Protein AF-A0A7S3I0R3-F1 (afdb_monomer)

Radius of gyration: 15.28 Å; Cα contacts (8 Å, |Δi|>4): 134; chains: 1; bounding box: 31×35×38 Å

InterPro domains:
  IPR006802 Radial spokehead-like protein [PF04712] (1-60)
  IPR006802 Radial spokehead-like protein [PTHR13159] (1-60)

Sequence (103 aa):
MLEWAGVSFGEETVLRLQKSIKRLAIMSGAESLRFGGKIFGTESDYWIAIGRLPQAEEDSRDPEAEIRGKGVNESVFWVTPNLLDDWVQLPDCSPLHVKQARQ

Organism: NCBI:txid182087

Mean predicted aligned error: 5.63 Å

Nearest PDB structures (foldseek):
  7dmp-assembly1_b  TM=8.310E-01  e=2.430E-05  Mus musculus
  8j07-assembly1_p  TM=8.117E-01  e=4.744E-04  Homo sapiens
  8j07-assembly1_N  TM=8.107E-01  e=6.553E-04  Homo sapiens
  8j07-assembly1_o  TM=8.130E-01  e=1.842E-03  Homo sapiens
  8x2u-assembly1_P  TM=8.252E-01  e=3.294E-03  Mus musculus

Solvent-accessible surface area (backbone atoms only — not comparable to full-atom values): 6266 Å² total; per-residue (Å²): 116,53,56,80,76,73,49,71,84,48,71,68,52,50,51,46,45,54,53,35,52,54,52,47,48,70,73,67,68,41,83,43,78,42,84,65,51,71,49,86,50,97,90,56,41,36,39,34,36,35,27,35,55,74,73,74,94,66,82,78,89,49,90,80,36,59,56,65,54,35,82,86,26,34,56,46,44,32,37,28,74,43,68,88,56,79,70,44,74,60,80,81,67,40,66,64,59,60,58,60,77,72,111

Foldseek 3Di:
DVVVVVDDPDPVVVVLLVVLQVVCCVVVVFPDKDFPAKADDPVFIKTKMKTADQDDPDDDPDPQFDDQCDDQNVIWMWIDRDSVDHTDTDDGDGPVNVVVVVD

Secondary structure (DSSP, 8-state):
-GGGGT--S-HHHHHHHHHHHHHHHHHH--SEEEEEEEE--SS--EEEEEEE--S-SS--S-TTSPPTTSGGGGSEEEEESSTTSPPEEPPPPPHHHHHHTT-

Structure (mmCIF, N/CA/C/O backbone):
data_AF-A0A7S3I0R3-F1
#
_entry.id   AF-A0A7S3I0R3-F1
#
loop_
_atom_site.group_PDB
_atom_site.id
_atom_site.type_symbol
_atom_site.label_atom_id
_atom_site.label_alt_id
_atom_site.label_comp_id
_atom_site.label_asym_id
_atom_site.label_entity_id
_atom_site.label_seq_id
_atom_site.pdbx_PDB_ins_code
_atom_site.Cartn_x
_atom_site.Cartn_y
_atom_site.Cartn_z
_atom_site.occupancy
_atom_site.B_iso_or_equiv
_atom_site.auth_s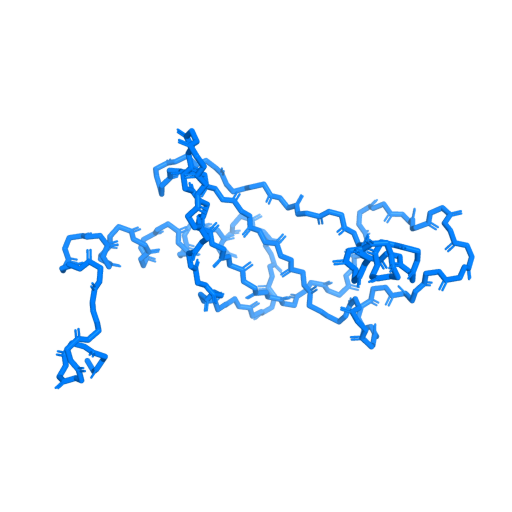eq_id
_atom_site.auth_comp_id
_atom_site.auth_asym_id
_atom_site.auth_atom_id
_atom_site.pdbx_PDB_model_num
ATOM 1 N N . MET A 1 1 ? -5.522 19.217 8.873 1.00 60.06 1 MET A N 1
ATOM 2 C CA . MET A 1 1 ? -5.957 19.652 7.520 1.00 60.06 1 MET A CA 1
ATOM 3 C C . MET A 1 1 ? -7.186 18.871 7.052 1.00 60.06 1 MET A C 1
ATOM 5 O O . MET A 1 1 ? -8.192 19.514 6.811 1.00 60.06 1 MET A O 1
ATOM 9 N N . LEU A 1 2 ? -7.168 17.529 6.990 1.00 75.38 2 LEU A N 1
ATOM 10 C CA . LEU A 1 2 ? -8.374 16.734 6.656 1.00 75.38 2 LEU A CA 1
ATOM 11 C C . LEU A 1 2 ? -9.462 16.775 7.744 1.00 75.38 2 LEU A C 1
ATOM 13 O O . LEU A 1 2 ? -10.648 16.788 7.431 1.00 75.38 2 LEU A O 1
ATOM 17 N N . GLU A 1 3 ? -9.059 16.920 9.008 1.00 76.38 3 GLU A N 1
ATOM 18 C CA . GLU A 1 3 ? -9.977 17.108 10.142 1.00 76.38 3 GLU A CA 1
ATOM 19 C C . GLU A 1 3 ? -10.928 18.290 9.972 1.00 76.38 3 GLU A C 1
ATOM 21 O O . GLU A 1 3 ? -12.084 18.214 10.371 1.00 76.38 3 GLU A O 1
ATOM 26 N N . TRP A 1 4 ? -10.476 19.366 9.325 1.00 78.94 4 TRP A N 1
ATOM 27 C CA . TRP A 1 4 ? -11.314 20.540 9.081 1.00 78.94 4 TRP A CA 1
ATOM 28 C C . TRP A 1 4 ? -12.423 20.262 8.062 1.00 78.94 4 TRP A C 1
ATOM 30 O O . TRP A 1 4 ? -13.451 20.928 8.083 1.00 78.94 4 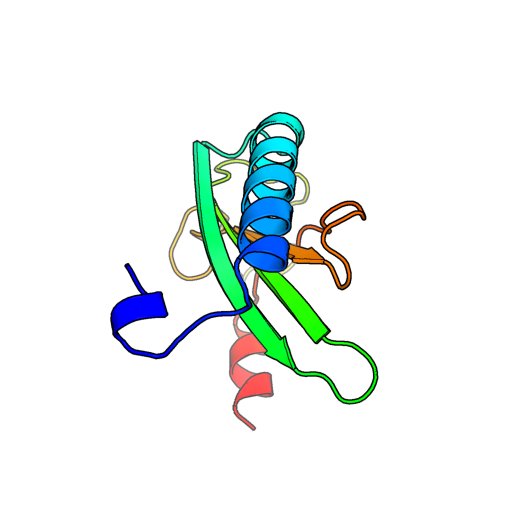TRP A O 1
ATOM 40 N N . ALA A 1 5 ? -12.235 19.261 7.199 1.00 83.38 5 ALA A N 1
ATOM 41 C CA . ALA A 1 5 ? -13.249 18.773 6.272 1.00 83.38 5 ALA A CA 1
ATOM 42 C C . ALA A 1 5 ? -14.142 17.678 6.893 1.00 83.38 5 ALA A C 1
ATOM 44 O O . ALA A 1 5 ? -14.930 17.060 6.183 1.00 83.38 5 ALA A O 1
ATOM 45 N N . GLY A 1 6 ? -14.006 17.403 8.198 1.00 81.75 6 GLY A N 1
ATOM 46 C CA . GLY A 1 6 ? -14.754 16.354 8.896 1.00 81.75 6 GLY A CA 1
ATOM 47 C C . GLY A 1 6 ? -14.263 14.932 8.610 1.00 81.75 6 GLY A C 1
ATOM 48 O O . GLY A 1 6 ? -14.913 13.972 9.013 1.00 81.75 6 GLY A O 1
ATOM 49 N N . VAL A 1 7 ? -13.119 14.776 7.935 1.00 83.38 7 VAL A N 1
ATOM 50 C CA . VAL A 1 7 ? -12.531 13.470 7.615 1.00 83.38 7 VAL A CA 1
ATOM 51 C C . VAL A 1 7 ? -11.315 13.247 8.506 1.00 83.38 7 VAL A C 1
ATOM 53 O O . VAL A 1 7 ? -10.259 13.848 8.307 1.00 83.38 7 VAL A O 1
ATOM 56 N N . SER A 1 8 ? -11.455 12.378 9.505 1.00 80.19 8 SER A N 1
ATOM 57 C CA . SER A 1 8 ? -10.346 11.986 10.375 1.00 80.19 8 SER A CA 1
ATOM 58 C C . SER A 1 8 ? -10.506 10.562 10.880 1.00 80.19 8 SER A C 1
ATOM 60 O O . SER A 1 8 ? -11.615 10.061 11.045 1.00 80.19 8 SER A O 1
ATOM 62 N N . PHE A 1 9 ? -9.369 9.930 11.154 1.00 82.75 9 PHE A N 1
ATOM 63 C CA . PHE A 1 9 ? -9.287 8.645 11.845 1.00 82.75 9 PHE A CA 1
ATOM 64 C C . PHE A 1 9 ? -9.077 8.816 13.363 1.00 82.75 9 PHE A C 1
ATOM 66 O O . PHE A 1 9 ? -8.907 7.826 14.074 1.00 82.75 9 PHE A O 1
ATOM 73 N N . GLY A 1 10 ? -9.076 10.064 13.849 1.00 86.69 10 GLY A N 1
ATOM 74 C CA . GLY A 1 10 ? -8.752 10.447 15.222 1.00 86.69 10 GLY A CA 1
ATOM 75 C C . GLY A 1 10 ? -7.268 10.780 15.400 1.00 86.69 10 GLY A C 1
ATOM 76 O O . GLY A 1 10 ? -6.404 10.149 14.787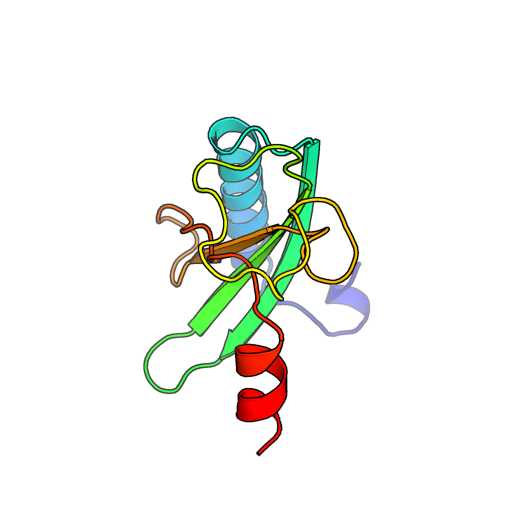 1.00 86.69 10 GLY A O 1
ATOM 77 N N . GLU A 1 11 ? -6.969 11.758 16.259 1.00 86.00 11 GLU A N 1
ATOM 78 C CA . GLU A 1 11 ? -5.609 12.283 16.469 1.00 86.00 11 GLU A CA 1
ATOM 79 C C . GLU A 1 11 ? -4.606 11.190 16.865 1.00 86.00 11 GLU A C 1
ATOM 81 O O . GLU A 1 11 ? -3.497 11.120 16.331 1.00 86.00 11 GLU A O 1
ATOM 86 N N . GLU A 1 12 ? -5.007 10.285 17.762 1.00 88.69 12 GLU A N 1
ATOM 87 C CA . GLU A 1 12 ? -4.143 9.201 18.231 1.00 88.69 12 GLU A CA 1
ATOM 88 C C . GLU A 1 12 ? -3.790 8.219 17.104 1.00 88.69 12 GLU A C 1
ATOM 90 O O . GLU A 1 12 ? -2.624 7.862 16.920 1.00 88.69 12 GLU A O 1
ATOM 95 N N . THR A 1 13 ? -4.779 7.812 16.307 1.00 89.06 13 THR A N 1
ATOM 96 C CA . THR A 1 13 ? -4.566 6.919 15.162 1.00 89.06 13 THR A CA 1
ATOM 97 C C . THR A 1 13 ? -3.696 7.587 14.106 1.00 89.06 13 THR A C 1
ATOM 99 O O . THR A 1 13 ? -2.805 6.942 13.559 1.00 89.06 13 THR A O 1
ATOM 102 N N . VAL A 1 14 ? -3.893 8.884 13.852 1.00 89.44 14 VAL A N 1
ATOM 103 C CA . VAL A 1 14 ? -3.061 9.656 12.917 1.00 89.44 14 VAL A CA 1
ATOM 104 C C . VAL A 1 14 ? -1.611 9.719 13.399 1.00 89.44 14 VAL A C 1
ATOM 106 O O . VAL A 1 14 ? -0.693 9.515 12.602 1.00 89.44 14 VAL A O 1
ATOM 109 N N . LEU A 1 15 ? -1.379 9.927 14.697 1.00 91.06 15 LEU A N 1
ATOM 110 C CA . LEU A 1 15 ? -0.032 9.913 15.265 1.00 91.06 15 LEU A CA 1
ATOM 111 C C . LEU A 1 15 ? 0.617 8.528 15.127 1.00 91.06 15 LEU A C 1
ATOM 113 O O . LEU A 1 15 ? 1.764 8.426 14.683 1.00 91.06 15 LEU A O 1
ATOM 117 N N . ARG A 1 16 ? -0.112 7.458 15.468 1.00 91.69 16 ARG A N 1
ATOM 118 C CA . ARG A 1 16 ? 0.355 6.069 15.306 1.00 91.69 16 ARG A CA 1
ATOM 119 C C . ARG A 1 16 ? 0.687 5.768 13.845 1.00 91.69 16 ARG A C 1
ATOM 121 O O . ARG A 1 16 ? 1.761 5.241 13.562 1.00 91.69 16 ARG A O 1
ATOM 128 N N . LEU A 1 17 ? -0.175 6.184 12.920 1.00 92.50 17 LEU A N 1
ATOM 129 C CA . LEU A 1 17 ? 0.016 6.047 11.477 1.00 92.50 17 LEU A CA 1
ATOM 130 C C . LEU A 1 17 ? 1.286 6.772 11.020 1.00 92.50 17 LEU A C 1
ATOM 132 O O . LEU A 1 17 ? 2.113 6.184 10.329 1.00 92.50 17 LEU A O 1
ATOM 136 N N . GLN A 1 18 ? 1.495 8.014 11.461 1.00 91.56 18 GLN A N 1
ATOM 137 C CA . GLN A 1 18 ? 2.690 8.786 11.124 1.00 91.56 18 GLN A CA 1
ATOM 138 C C . GLN A 1 18 ? 3.974 8.092 11.605 1.00 91.56 18 GLN A C 1
ATOM 140 O O . GLN A 1 18 ? 4.967 8.050 10.875 1.00 91.56 18 GLN A O 1
ATOM 145 N N . LYS A 1 19 ? 3.979 7.541 12.827 1.00 93.00 19 LYS A N 1
ATOM 146 C CA . LYS A 1 19 ? 5.137 6.805 13.362 1.00 93.00 19 LYS A CA 1
ATOM 147 C C . LYS A 1 19 ? 5.367 5.489 12.619 1.00 93.00 19 LYS A C 1
ATOM 149 O O . LYS A 1 19 ? 6.513 5.189 12.291 1.00 93.00 19 LYS A O 1
ATOM 154 N N . SER A 1 20 ? 4.299 4.755 12.315 1.00 93.75 20 SER A N 1
ATOM 155 C CA . SER A 1 20 ? 4.350 3.486 11.586 1.00 93.75 20 SER A CA 1
ATOM 156 C C . SER A 1 20 ? 4.893 3.665 10.164 1.00 93.75 20 SER A C 1
ATOM 158 O O . SER A 1 20 ? 5.857 3.007 9.783 1.00 93.75 20 SER A O 1
ATOM 160 N N . ILE A 1 21 ? 4.389 4.655 9.418 1.00 92.00 21 ILE A N 1
ATOM 161 C CA . ILE A 1 21 ? 4.882 4.997 8.072 1.00 92.00 21 ILE A CA 1
ATOM 162 C C . ILE A 1 21 ? 6.344 5.459 8.120 1.00 92.00 21 ILE A C 1
ATOM 164 O O . ILE A 1 21 ? 7.135 5.092 7.256 1.00 92.00 21 ILE A O 1
ATOM 168 N N . LYS A 1 22 ? 6.746 6.230 9.142 1.00 91.94 22 LYS A N 1
ATOM 169 C CA . LYS A 1 22 ? 8.151 6.636 9.305 1.00 91.94 22 LYS A CA 1
ATOM 170 C C . LYS A 1 22 ? 9.070 5.431 9.526 1.00 91.94 22 LYS A C 1
ATOM 172 O O . LYS A 1 22 ? 10.166 5.405 8.975 1.00 91.94 22 LYS A O 1
ATOM 177 N N . ARG A 1 23 ? 8.635 4.446 10.317 1.00 91.94 23 ARG A N 1
ATOM 178 C CA . ARG A 1 23 ? 9.358 3.180 10.501 1.00 91.94 23 ARG A CA 1
ATOM 179 C C . ARG A 1 23 ? 9.440 2.405 9.183 1.00 91.94 23 ARG A C 1
ATOM 181 O O . ARG A 1 23 ? 10.532 1.986 8.812 1.00 91.94 23 ARG A O 1
ATOM 188 N N . LEU A 1 24 ? 8.329 2.298 8.450 1.00 91.44 24 LEU A N 1
ATOM 189 C CA . LEU A 1 24 ? 8.285 1.649 7.138 1.00 91.44 24 LEU A CA 1
ATOM 190 C C . LEU A 1 24 ? 9.248 2.302 6.138 1.00 91.44 24 LEU A C 1
ATOM 192 O O . LEU A 1 24 ? 9.973 1.593 5.449 1.00 91.44 24 LEU A O 1
ATOM 196 N N . ALA A 1 25 ? 9.310 3.633 6.080 1.00 90.31 25 ALA A N 1
ATOM 197 C CA . ALA A 1 25 ? 10.215 4.345 5.175 1.00 90.31 25 ALA A CA 1
ATOM 198 C C . ALA A 1 25 ? 11.695 4.005 5.429 1.00 90.31 25 ALA A C 1
ATOM 200 O O . ALA A 1 25 ? 12.471 3.892 4.488 1.00 90.31 25 ALA A O 1
ATOM 201 N N . ILE A 1 26 ? 12.081 3.802 6.694 1.00 89.94 26 ILE A N 1
ATOM 202 C CA . ILE A 1 26 ? 13.454 3.422 7.061 1.00 89.94 26 ILE A CA 1
ATOM 203 C C . ILE A 1 26 ? 13.735 1.957 6.695 1.00 89.94 26 ILE A C 1
ATOM 205 O O . ILE A 1 26 ? 14.833 1.646 6.250 1.00 89.94 26 ILE A O 1
ATOM 209 N N . MET A 1 27 ? 12.760 1.062 6.885 1.00 88.00 27 MET A N 1
ATOM 210 C CA . MET A 1 27 ? 12.943 -0.380 6.669 1.00 88.00 27 MET A CA 1
ATOM 211 C C . MET A 1 27 ? 12.851 -0.798 5.196 1.00 88.00 27 MET A C 1
ATOM 213 O O . MET A 1 27 ? 13.590 -1.676 4.773 1.00 88.00 27 MET A O 1
ATOM 217 N N . SER A 1 28 ? 11.949 -0.188 4.425 1.00 83.94 28 SER A N 1
ATOM 218 C CA . SER A 1 28 ? 11.658 -0.587 3.036 1.00 83.94 28 SER A CA 1
ATOM 219 C C . SER A 1 28 ? 12.645 -0.050 2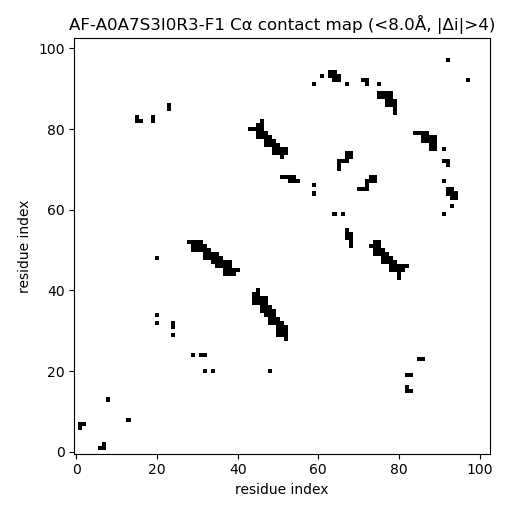.001 1.00 83.94 28 SER A C 1
ATOM 221 O O . SER A 1 28 ? 12.679 -0.555 0.885 1.00 83.94 28 SER A O 1
ATOM 223 N N . GLY A 1 29 ? 13.406 1.004 2.319 1.00 83.38 29 GLY A N 1
ATOM 224 C CA . GLY A 1 29 ? 14.287 1.662 1.347 1.00 83.38 29 GLY A CA 1
ATOM 225 C C . GLY A 1 29 ? 13.551 2.366 0.196 1.00 83.38 29 GLY A C 1
ATOM 226 O O . GLY A 1 29 ? 14.176 2.701 -0.807 1.00 83.38 29 GLY A O 1
ATOM 227 N N . ALA A 1 30 ? 12.237 2.592 0.316 1.00 85.62 30 ALA A N 1
ATOM 228 C CA . ALA A 1 30 ? 11.443 3.268 -0.707 1.00 85.62 30 ALA A CA 1
ATOM 229 C C . ALA A 1 30 ? 11.878 4.735 -0.896 1.00 85.62 30 ALA A C 1
ATOM 231 O O . ALA A 1 30 ? 12.108 5.459 0.074 1.00 85.62 30 ALA A O 1
ATOM 232 N N . GLU A 1 31 ? 11.921 5.203 -2.146 1.00 85.56 31 GLU A N 1
ATOM 233 C CA . GLU A 1 31 ? 12.310 6.586 -2.480 1.00 85.56 31 GLU A CA 1
ATOM 234 C C . GLU A 1 31 ? 11.269 7.604 -2.008 1.00 85.56 31 GLU A C 1
ATOM 236 O O . GLU A 1 31 ? 11.574 8.733 -1.622 1.00 85.56 31 GLU A O 1
ATOM 241 N N . SER A 1 32 ? 10.003 7.202 -2.074 1.00 87.62 32 SER A N 1
ATOM 242 C CA . SER A 1 32 ? 8.870 8.002 -1.639 1.00 87.62 32 SER A CA 1
ATOM 243 C C . SER A 1 32 ? 7.801 7.089 -1.070 1.00 87.62 32 SER A C 1
ATOM 245 O O . SER A 1 32 ? 7.569 6.002 -1.595 1.00 87.62 32 SER A O 1
ATOM 247 N N . LEU A 1 33 ? 7.154 7.542 0.000 1.00 91.88 33 LEU A N 1
ATOM 248 C CA . LEU A 1 33 ? 6.090 6.815 0.676 1.00 91.88 33 LEU A CA 1
ATOM 249 C C . LEU A 1 33 ? 4.955 7.784 1.015 1.00 91.88 33 LEU A C 1
ATOM 251 O O . LEU A 1 33 ? 5.179 8.899 1.491 1.00 91.88 33 LEU A O 1
ATOM 255 N N . ARG A 1 34 ? 3.724 7.356 0.760 1.00 92.25 34 ARG A N 1
ATOM 256 C CA . ARG A 1 34 ? 2.490 8.102 0.984 1.00 92.25 34 ARG A CA 1
ATOM 257 C C . ARG A 1 34 ? 1.454 7.177 1.607 1.00 92.25 34 ARG A C 1
ATOM 259 O O . ARG A 1 34 ? 1.388 5.995 1.293 1.00 92.25 34 ARG A O 1
ATOM 266 N N . PHE A 1 35 ? 0.603 7.730 2.461 1.00 92.38 35 PHE A N 1
ATOM 267 C CA . PHE A 1 35 ? -0.582 7.018 2.919 1.00 92.38 35 PHE A CA 1
ATOM 268 C C . PHE A 1 35 ? -1.594 6.856 1.772 1.00 92.38 35 PHE A C 1
ATOM 270 O O . PHE A 1 35 ? -2.001 7.848 1.168 1.00 92.38 35 PHE A O 1
ATOM 277 N N . GLY A 1 36 ? -1.971 5.614 1.466 1.00 92.00 36 GLY A N 1
ATOM 278 C CA . GLY A 1 36 ? -2.920 5.278 0.404 1.00 92.00 36 GLY A CA 1
ATOM 279 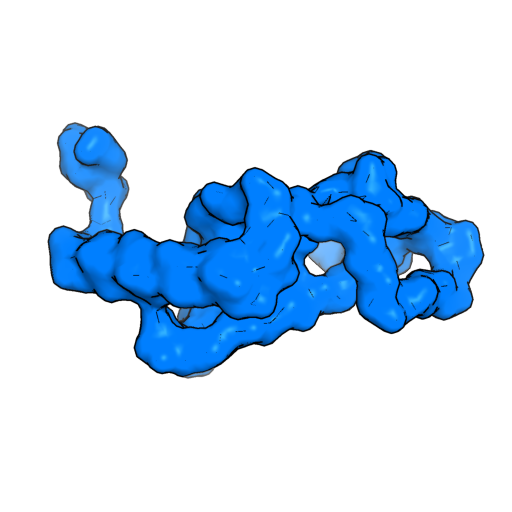C C . GLY A 1 36 ? -4.371 5.288 0.866 1.00 92.00 36 GLY A C 1
ATOM 280 O O . GLY A 1 36 ? -5.252 5.697 0.115 1.00 92.00 36 GLY A O 1
ATOM 281 N N . GLY A 1 37 ? -4.623 4.873 2.106 1.00 92.56 37 GLY A N 1
ATOM 282 C CA . GLY A 1 37 ? -5.968 4.822 2.662 1.00 92.56 37 GLY A CA 1
ATOM 283 C C . GLY A 1 37 ? -6.171 3.649 3.610 1.00 92.56 37 GLY A C 1
ATOM 284 O O . GLY A 1 37 ? -5.222 3.000 4.053 1.00 92.56 37 GLY A O 1
ATOM 285 N N . LYS A 1 38 ? -7.441 3.394 3.915 1.00 93.12 38 LYS A N 1
ATOM 286 C CA . LYS A 1 38 ? -7.892 2.261 4.715 1.00 93.12 38 LYS A CA 1
ATOM 287 C C . LYS A 1 38 ? -9.011 1.547 3.963 1.00 93.12 38 LYS A C 1
ATOM 289 O O . LYS A 1 38 ? -9.934 2.207 3.491 1.00 93.12 38 LYS A O 1
ATOM 294 N N . ILE A 1 39 ? -8.926 0.226 3.861 1.00 94.50 39 ILE A N 1
ATOM 295 C CA . ILE A 1 39 ? -9.993 -0.628 3.337 1.00 94.50 39 ILE A CA 1
ATOM 296 C C . ILE A 1 39 ? -10.625 -1.361 4.515 1.00 94.50 39 ILE A C 1
ATOM 298 O O . ILE A 1 39 ? -9.919 -1.973 5.314 1.00 94.50 39 ILE A O 1
ATOM 302 N N . PHE A 1 40 ? -11.948 -1.280 4.622 1.00 93.81 40 PHE A N 1
ATOM 303 C CA . PHE A 1 40 ? -12.703 -2.006 5.637 1.00 93.81 40 PHE A CA 1
ATOM 304 C C . PHE A 1 40 ? -12.994 -3.419 5.142 1.00 93.81 40 PHE A C 1
ATOM 306 O O . PHE A 1 40 ? -13.512 -3.592 4.037 1.00 93.81 40 PHE A O 1
ATOM 313 N N . GLY A 1 41 ? -12.640 -4.414 5.947 1.00 92.25 41 GLY A N 1
ATOM 314 C CA . GLY A 1 41 ? -12.966 -5.813 5.688 1.00 92.25 41 GLY A CA 1
ATOM 315 C C . GLY A 1 41 ? -14.056 -6.306 6.633 1.00 92.25 41 GLY A C 1
ATOM 316 O O . GLY A 1 41 ? -14.456 -5.616 7.566 1.00 92.25 41 GLY A O 1
ATOM 317 N N . THR A 1 42 ? -14.553 -7.518 6.394 1.00 92.81 42 THR A N 1
ATOM 318 C CA . THR A 1 42 ? -15.571 -8.128 7.265 1.00 92.81 42 THR A CA 1
ATOM 319 C C . THR A 1 42 ? -14.979 -8.593 8.598 1.00 92.81 42 THR A C 1
ATOM 321 O O . THR A 1 42 ? -15.627 -8.467 9.631 1.00 92.81 42 THR A O 1
ATOM 324 N N . GLU A 1 43 ? -13.745 -9.105 8.580 1.00 92.06 43 GLU A N 1
ATOM 325 C CA . GLU A 1 43 ? -13.051 -9.624 9.769 1.00 92.06 43 GLU A CA 1
ATOM 326 C C . GLU A 1 43 ? -11.949 -8.689 10.271 1.00 92.06 43 GLU A C 1
ATOM 328 O O . GLU A 1 43 ? -11.641 -8.653 11.461 1.00 92.06 43 GLU A O 1
ATOM 333 N N . SER A 1 44 ? -11.306 -7.952 9.367 1.00 90.50 44 SER A N 1
ATOM 334 C CA . SER A 1 44 ? -10.193 -7.061 9.685 1.00 90.50 44 SER A CA 1
ATOM 335 C C . SER A 1 44 ? -10.083 -5.952 8.653 1.00 90.50 44 SER A C 1
ATOM 337 O O . SER A 1 44 ? -10.331 -6.163 7.466 1.00 90.50 44 SER A O 1
ATOM 339 N N . ASP A 1 45 ? -9.681 -4.775 9.117 1.00 93.81 45 ASP A N 1
ATOM 340 C CA . ASP A 1 45 ? -9.419 -3.631 8.257 1.00 93.81 45 ASP A CA 1
ATOM 341 C C . ASP A 1 45 ? -7.952 -3.590 7.846 1.00 93.81 45 ASP A C 1
ATOM 343 O O . ASP A 1 45 ? -7.082 -3.940 8.635 1.00 93.81 45 ASP A O 1
ATOM 347 N N . TYR A 1 46 ? -7.668 -3.060 6.660 1.00 95.12 46 TYR A N 1
ATOM 348 C CA . TYR A 1 46 ? -6.310 -2.941 6.141 1.00 95.12 46 TYR A CA 1
ATOM 349 C C . TYR A 1 46 ? -5.924 -1.485 5.921 1.00 95.12 46 TYR A C 1
ATOM 351 O O . TYR A 1 46 ? -6.596 -0.741 5.203 1.00 95.12 46 TYR A O 1
ATOM 359 N N . TRP A 1 47 ? -4.805 -1.086 6.516 1.00 95.19 47 TRP A N 1
ATOM 360 C CA . TRP A 1 47 ? -4.133 0.178 6.242 1.00 95.19 47 TRP A CA 1
ATOM 361 C C . TRP A 1 47 ? -3.191 0.006 5.064 1.00 95.19 47 TRP A C 1
ATOM 363 O O . TRP A 1 47 ? -2.498 -1.003 4.976 1.00 95.19 47 TRP A O 1
ATOM 373 N N . ILE A 1 48 ? -3.157 0.998 4.178 1.00 96.12 48 ILE A N 1
ATOM 374 C CA . ILE A 1 48 ? -2.420 0.923 2.918 1.00 96.12 48 ILE A CA 1
ATOM 375 C C . ILE A 1 48 ? -1.439 2.086 2.829 1.00 96.12 48 ILE A C 1
ATOM 377 O O . ILE A 1 48 ? -1.811 3.251 3.002 1.00 96.12 48 ILE A O 1
ATOM 381 N N . ALA A 1 49 ? -0.191 1.770 2.506 1.00 95.00 49 ALA A N 1
ATOM 382 C CA . ALA A 1 49 ? 0.842 2.719 2.133 1.00 95.00 49 ALA A CA 1
ATOM 383 C C . ALA A 1 49 ? 1.264 2.459 0.684 1.00 95.00 49 ALA A C 1
ATOM 385 O O . ALA A 1 49 ? 1.303 1.320 0.229 1.00 95.00 49 ALA A O 1
ATOM 386 N N . ILE A 1 50 ? 1.548 3.534 -0.041 1.00 94.56 50 ILE A N 1
ATOM 387 C CA . ILE A 1 50 ? 1.897 3.524 -1.460 1.00 94.56 50 ILE A CA 1
ATOM 388 C C . ILE A 1 50 ? 3.227 4.239 -1.607 1.00 94.56 50 ILE A C 1
ATOM 390 O O . ILE A 1 50 ? 3.425 5.304 -1.022 1.00 94.56 50 ILE A O 1
ATOM 394 N N . GLY A 1 51 ? 4.130 3.696 -2.403 1.00 92.75 51 GLY A N 1
ATOM 395 C CA . GLY A 1 51 ? 5.433 4.301 -2.611 1.00 92.75 51 GLY A CA 1
ATOM 396 C C . GLY A 1 51 ? 6.089 3.858 -3.900 1.00 92.75 51 GLY A C 1
ATOM 397 O O . GLY A 1 51 ? 5.527 3.076 -4.661 1.00 92.75 51 GLY A O 1
ATOM 398 N N . ARG A 1 52 ? 7.287 4.378 -4.148 1.00 90.06 52 ARG A N 1
ATOM 399 C CA . ARG A 1 52 ? 8.108 3.983 -5.295 1.00 90.06 52 ARG A CA 1
ATOM 400 C C . ARG A 1 52 ? 9.324 3.211 -4.814 1.00 90.06 52 ARG A C 1
ATOM 402 O O . ARG A 1 52 ? 10.089 3.712 -3.988 1.00 90.06 52 ARG A O 1
ATOM 409 N N . LEU A 1 53 ? 9.479 2.006 -5.350 1.00 86.44 53 LEU A N 1
ATOM 410 C CA . LEU A 1 53 ? 10.637 1.150 -5.145 1.00 86.44 53 LEU A CA 1
ATOM 411 C C . LEU A 1 53 ? 11.074 0.627 -6.524 1.00 86.44 53 LEU A C 1
ATOM 413 O O . LEU A 1 53 ? 10.369 -0.201 -7.104 1.00 86.44 53 LEU A O 1
ATOM 417 N N . PRO A 1 54 ? 12.182 1.135 -7.091 1.00 68.88 54 PRO A N 1
ATOM 418 C CA . PRO A 1 54 ? 12.520 0.897 -8.494 1.00 68.88 54 PRO A CA 1
ATOM 419 C C . PRO A 1 54 ? 12.972 -0.538 -8.797 1.00 68.88 54 PRO A C 1
ATOM 421 O O . PRO A 1 54 ? 12.885 -0.959 -9.947 1.00 68.88 54 PRO A O 1
ATOM 424 N N . GLN A 1 55 ? 13.437 -1.308 -7.806 1.00 71.62 55 GLN A N 1
ATOM 425 C CA . GLN A 1 55 ? 14.040 -2.619 -8.051 1.00 71.62 55 GLN A CA 1
ATOM 426 C C . GLN A 1 55 ? 13.225 -3.766 -7.463 1.00 71.62 55 GLN A C 1
ATOM 428 O O . GLN A 1 55 ? 13.090 -3.835 -6.247 1.00 71.62 55 GLN A O 1
ATOM 433 N N . ALA A 1 56 ? 12.725 -4.646 -8.348 1.00 68.56 56 ALA A N 1
ATOM 434 C CA . ALA A 1 56 ? 12.420 -6.085 -8.181 1.00 68.56 56 ALA A CA 1
ATOM 435 C C . ALA A 1 56 ? 13.166 -6.847 -7.069 1.00 68.56 56 ALA A C 1
ATOM 437 O O . ALA A 1 56 ? 14.373 -6.973 -7.221 1.00 68.56 56 ALA A O 1
ATOM 438 N N . GLU A 1 57 ? 12.527 -7.383 -6.019 1.00 65.81 57 GLU A N 1
ATOM 439 C CA . GLU A 1 57 ? 13.148 -8.506 -5.274 1.00 65.81 57 GLU A CA 1
ATOM 440 C C . GLU A 1 57 ? 12.854 -9.840 -5.978 1.00 65.81 57 GLU A C 1
ATOM 442 O O . GLU A 1 57 ? 13.727 -10.699 -6.056 1.00 65.81 57 GLU A O 1
ATOM 447 N N . GLU A 1 58 ? 11.660 -9.976 -6.566 1.00 64.62 58 GLU A N 1
ATOM 448 C CA . GLU A 1 58 ? 11.271 -11.112 -7.400 1.00 64.62 58 GLU A CA 1
ATOM 449 C C . GLU A 1 58 ? 10.799 -10.633 -8.774 1.00 64.62 58 GLU A C 1
ATOM 451 O O . GLU A 1 58 ? 9.974 -9.722 -8.873 1.00 64.62 58 GLU A O 1
ATOM 456 N N . ASP A 1 59 ? 11.304 -11.266 -9.833 1.00 62.06 59 ASP A N 1
ATOM 457 C CA . ASP A 1 59 ? 10.830 -11.026 -11.193 1.00 62.06 59 ASP A CA 1
ATOM 458 C C . ASP A 1 59 ? 9.428 -11.615 -11.391 1.00 62.06 59 ASP A C 1
ATOM 460 O O . ASP A 1 59 ? 9.130 -12.754 -11.005 1.00 62.06 59 ASP A O 1
ATOM 464 N N . SER A 1 60 ? 8.562 -10.839 -12.040 1.00 63.88 60 SER A N 1
ATOM 465 C CA . SER A 1 60 ? 7.223 -11.271 -12.431 1.00 63.88 60 SER A CA 1
ATOM 466 C C . SER A 1 60 ? 7.336 -12.493 -13.350 1.00 63.88 60 SER A C 1
ATOM 468 O O . SER A 1 60 ? 7.985 -12.445 -14.392 1.00 63.88 60 SER A O 1
ATOM 470 N N . ARG A 1 61 ? 6.681 -13.603 -12.990 1.00 65.88 61 ARG A N 1
ATOM 471 C CA . ARG A 1 61 ? 6.667 -14.828 -13.818 1.00 65.88 61 ARG A CA 1
ATOM 472 C C . ARG A 1 61 ? 5.760 -14.721 -15.048 1.00 65.88 61 ARG A C 1
ATOM 474 O O . ARG A 1 61 ? 5.796 -15.600 -15.904 1.00 65.88 61 ARG A O 1
ATOM 481 N N . ASP A 1 62 ? 4.926 -13.686 -15.104 1.00 74.56 62 ASP A N 1
ATOM 482 C CA . ASP A 1 62 ? 3.948 -13.468 -16.164 1.00 74.56 62 ASP A CA 1
ATOM 483 C C . ASP A 1 62 ? 4.528 -12.527 -17.239 1.00 74.56 62 ASP A C 1
ATOM 485 O O . ASP A 1 62 ? 4.804 -11.366 -16.933 1.00 74.56 62 ASP A O 1
ATOM 489 N N . PRO A 1 63 ? 4.717 -12.992 -18.488 1.00 76.19 63 PRO A N 1
ATOM 490 C CA . PRO A 1 63 ? 5.263 -12.173 -19.567 1.00 76.19 63 PRO A CA 1
ATOM 491 C C . PRO A 1 63 ? 4.338 -11.026 -20.005 1.00 76.19 63 PRO A C 1
ATOM 493 O O . PRO A 1 63 ? 4.811 -10.108 -20.672 1.00 76.19 63 PRO A O 1
ATOM 496 N N . GLU A 1 64 ? 3.044 -11.058 -19.661 1.00 81.69 64 GLU A N 1
ATOM 497 C CA . GLU A 1 64 ? 2.118 -9.946 -19.923 1.00 81.69 64 GLU A CA 1
ATOM 498 C C . GLU A 1 64 ? 2.107 -8.897 -18.799 1.00 81.69 64 GLU A C 1
ATOM 500 O O . GLU A 1 64 ? 1.517 -7.825 -18.967 1.00 81.69 64 GLU A O 1
ATOM 505 N N . ALA A 1 65 ? 2.734 -9.178 -17.652 1.00 83.25 65 ALA A N 1
ATOM 506 C CA . ALA A 1 65 ? 2.813 -8.219 -16.561 1.00 83.25 65 ALA A CA 1
ATOM 507 C C . ALA A 1 65 ? 3.762 -7.066 -16.908 1.00 83.25 65 ALA A C 1
ATOM 509 O O . ALA A 1 65 ? 4.859 -7.252 -17.437 1.00 83.25 65 ALA A O 1
ATOM 510 N N . GLU A 1 66 ? 3.335 -5.845 -16.590 1.00 85.06 66 GLU A N 1
ATOM 511 C CA . GLU A 1 66 ? 4.185 -4.673 -16.759 1.00 85.06 66 GLU A CA 1
ATOM 512 C C . GLU A 1 66 ? 5.341 -4.714 -15.756 1.00 85.06 66 GLU A C 1
ATOM 514 O O . GLU A 1 66 ? 5.148 -5.021 -14.578 1.00 85.06 66 GLU A O 1
ATOM 519 N N . ILE A 1 67 ? 6.546 -4.379 -16.220 1.00 84.06 67 ILE A N 1
ATOM 520 C CA . ILE A 1 67 ? 7.731 -4.352 -15.360 1.00 84.06 67 ILE A CA 1
ATOM 521 C C . I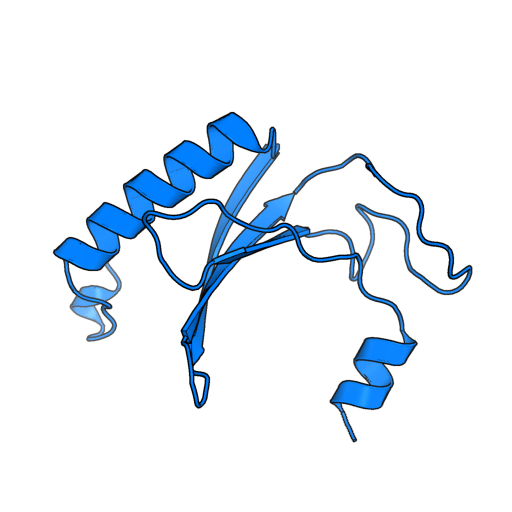LE A 1 67 ? 7.589 -3.319 -14.237 1.00 84.06 67 ILE A C 1
ATOM 523 O O . ILE A 1 67 ? 7.005 -2.246 -14.428 1.00 84.06 67 ILE A O 1
ATOM 527 N N . ARG A 1 68 ? 8.199 -3.612 -13.084 1.00 85.25 68 ARG A N 1
ATOM 528 C CA . ARG A 1 68 ? 8.253 -2.681 -11.954 1.00 85.25 68 ARG A CA 1
ATOM 529 C C . ARG A 1 68 ? 8.810 -1.319 -12.376 1.00 85.25 68 ARG A C 1
ATOM 531 O O . ARG A 1 68 ? 9.787 -1.226 -13.119 1.00 85.25 68 ARG A O 1
ATOM 538 N N . GLY A 1 69 ? 8.168 -0.253 -11.902 1.00 82.69 69 GLY A N 1
ATOM 539 C CA . GLY A 1 69 ? 8.514 1.127 -12.235 1.00 82.69 69 GLY A CA 1
ATOM 540 C C . GLY A 1 69 ? 7.857 1.653 -13.515 1.00 82.69 69 GLY A C 1
ATOM 541 O O . GLY A 1 69 ? 8.115 2.797 -13.888 1.00 82.69 69 GLY A O 1
ATOM 542 N N . LYS A 1 70 ? 7.010 0.863 -14.195 1.00 84.75 70 LYS A N 1
ATOM 543 C CA . LYS A 1 70 ? 6.254 1.306 -15.375 1.00 84.75 70 LYS A CA 1
ATOM 544 C C . LYS A 1 70 ? 4.765 0.992 -15.257 1.00 84.75 70 LYS A C 1
ATOM 546 O O . LYS A 1 70 ? 4.378 -0.045 -14.730 1.00 84.75 70 LYS A O 1
ATOM 551 N N . GLY A 1 71 ? 3.964 1.923 -15.779 1.00 87.62 71 GLY A N 1
ATOM 552 C CA . GLY A 1 71 ? 2.508 1.831 -15.875 1.00 87.62 71 GLY A CA 1
ATOM 553 C C . GLY A 1 71 ? 1.839 1.455 -14.551 1.00 87.62 71 GLY A C 1
ATOM 554 O O . GLY A 1 71 ? 1.955 2.194 -13.576 1.00 87.62 71 GLY A O 1
ATOM 555 N N . VAL A 1 72 ? 1.119 0.335 -14.506 1.00 88.75 72 VAL A N 1
ATOM 556 C CA . VAL A 1 72 ? 0.362 -0.108 -13.321 1.00 88.75 72 VAL A CA 1
ATOM 557 C C . VAL A 1 72 ? 1.289 -0.469 -12.157 1.00 88.75 72 VAL A C 1
ATOM 559 O O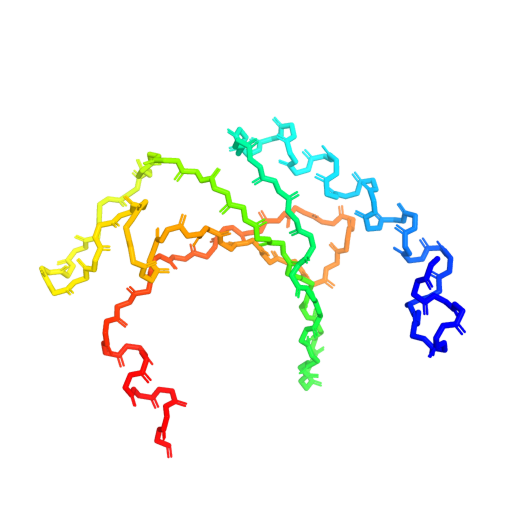 . VAL A 1 72 ? 0.966 -0.162 -11.010 1.00 88.75 72 VAL A O 1
ATOM 562 N N . ASN A 1 73 ? 2.463 -1.037 -12.444 1.00 89.69 73 ASN A N 1
ATOM 563 C CA . ASN A 1 73 ? 3.450 -1.452 -11.441 1.00 89.69 73 ASN A CA 1
ATOM 564 C C . ASN A 1 73 ? 4.503 -0.361 -11.169 1.00 89.69 73 ASN A C 1
ATOM 566 O O . ASN A 1 73 ? 5.609 -0.642 -10.709 1.00 89.69 73 ASN A O 1
ATOM 570 N N . GLU A 1 74 ? 4.182 0.910 -11.447 1.00 90.06 74 GLU A N 1
ATOM 571 C CA . GLU A 1 74 ? 5.026 2.049 -11.066 1.00 90.06 74 GLU A CA 1
ATOM 572 C C . GLU A 1 74 ? 5.085 2.236 -9.542 1.00 90.06 74 GLU A C 1
ATOM 574 O O . GLU A 1 74 ? 6.122 2.608 -8.991 1.00 90.06 74 GLU A O 1
ATOM 579 N N . SER A 1 75 ? 3.964 1.987 -8.862 1.00 91.25 75 SER A N 1
ATOM 580 C CA . SER A 1 75 ? 3.845 2.138 -7.413 1.00 91.25 75 SER A CA 1
ATOM 581 C C . SER A 1 75 ? 3.772 0.783 -6.724 1.00 91.25 75 SER A C 1
ATOM 583 O O . SER A 1 75 ? 3.050 -0.108 -7.161 1.00 91.25 75 SER A O 1
ATOM 585 N N . VAL A 1 76 ? 4.479 0.664 -5.606 1.00 92.12 76 VAL A N 1
ATOM 586 C CA . VAL A 1 76 ? 4.448 -0.494 -4.713 1.00 92.12 76 VAL A CA 1
ATOM 587 C C . VAL A 1 76 ? 3.512 -0.204 -3.548 1.00 92.12 76 VAL A C 1
ATOM 589 O O . VAL A 1 76 ? 3.438 0.925 -3.050 1.00 92.12 76 VAL A O 1
ATOM 592 N N . PHE A 1 77 ? 2.788 -1.237 -3.127 1.00 93.75 77 PHE A N 1
ATOM 593 C CA . PHE A 1 77 ? 1.808 -1.164 -2.056 1.00 93.75 77 PHE A CA 1
ATOM 594 C C . PHE A 1 77 ? 2.271 -1.986 -0.860 1.00 93.75 77 PHE A C 1
ATOM 596 O O . PHE A 1 77 ? 2.713 -3.125 -1.004 1.00 93.75 77 PHE A O 1
ATOM 603 N N . TRP A 1 78 ? 2.106 -1.414 0.326 1.00 94.94 78 TRP A N 1
ATOM 604 C CA . TRP A 1 78 ? 2.294 -2.097 1.595 1.00 94.94 78 TRP A CA 1
ATOM 605 C C . TRP A 1 78 ? 0.997 -2.074 2.383 1.00 94.94 78 TRP A C 1
ATOM 607 O O . TRP A 1 78 ? 0.300 -1.056 2.404 1.00 94.94 78 TRP A O 1
ATOM 617 N N . VAL A 1 79 ? 0.701 -3.177 3.065 1.00 95.56 79 VAL A N 1
ATOM 618 C CA . VAL A 1 79 ? -0.510 -3.324 3.869 1.00 95.56 79 VAL A CA 1
ATOM 619 C C . VAL A 1 79 ? -0.212 -3.806 5.280 1.00 95.56 79 VAL A C 1
ATOM 621 O O . VAL A 1 79 ? 0.712 -4.585 5.503 1.00 95.56 79 VAL A O 1
ATOM 624 N N . THR A 1 80 ? -1.016 -3.354 6.238 1.00 95.19 80 THR A N 1
ATOM 625 C CA . THR A 1 80 ? -1.020 -3.902 7.597 1.00 95.19 80 THR A CA 1
ATOM 626 C C . THR A 1 80 ? -2.419 -3.827 8.213 1.00 95.19 80 THR A C 1
ATOM 628 O O . THR A 1 80 ? -3.101 -2.811 8.035 1.00 95.19 80 THR A O 1
ATOM 631 N N . PRO A 1 81 ? -2.876 -4.859 8.946 1.00 93.69 81 PRO A N 1
ATOM 632 C CA . PRO A 1 81 ? -4.114 -4.771 9.713 1.00 93.69 81 PRO A CA 1
ATOM 633 C C . PRO A 1 81 ? -3.961 -3.922 10.987 1.00 93.69 81 PRO A C 1
ATOM 635 O O . PRO A 1 81 ? -4.939 -3.396 11.519 1.00 93.69 81 PRO A O 1
ATOM 638 N N . ASN A 1 82 ? -2.729 -3.733 11.468 1.00 91.88 82 ASN A N 1
ATOM 639 C CA . ASN A 1 82 ? -2.436 -3.055 12.723 1.00 91.88 82 ASN A CA 1
ATOM 640 C C . ASN A 1 82 ? -1.173 -2.199 12.595 1.00 91.88 82 ASN A C 1
ATOM 642 O O . ASN A 1 82 ? -0.093 -2.676 12.271 1.00 91.88 82 ASN A O 1
ATOM 646 N N . LEU A 1 83 ? -1.293 -0.911 12.915 1.00 90.94 83 LEU A N 1
ATOM 647 C CA . LEU A 1 83 ? -0.213 0.069 12.756 1.00 90.94 83 LEU A CA 1
ATOM 648 C C . LEU A 1 83 ? 1.018 -0.196 13.638 1.00 90.94 83 LEU A C 1
ATOM 650 O O . LEU A 1 83 ? 2.054 0.439 13.426 1.00 90.94 83 LEU A O 1
ATOM 654 N N . LEU A 1 84 ? 0.902 -1.076 14.633 1.00 89.12 84 LEU A N 1
ATOM 655 C CA . LEU A 1 84 ? 2.013 -1.499 15.487 1.00 89.12 84 LEU A CA 1
ATOM 656 C C . LEU A 1 84 ? 2.805 -2.677 14.901 1.00 89.12 84 LEU A C 1
ATOM 658 O O . LEU A 1 84 ? 3.966 -2.854 15.272 1.00 89.12 84 LEU A O 1
ATOM 662 N N . ASP A 1 85 ? 2.195 -3.426 13.985 1.00 90.81 85 ASP A N 1
ATOM 663 C CA . ASP A 1 85 ? 2.799 -4.583 13.334 1.00 90.81 85 ASP A CA 1
ATOM 664 C C . ASP A 1 85 ? 3.592 -4.166 12.088 1.00 90.81 85 ASP A C 1
ATOM 666 O O . ASP A 1 85 ? 3.528 -3.022 11.618 1.00 90.81 85 ASP A O 1
ATOM 670 N N . ASP A 1 86 ? 4.377 -5.10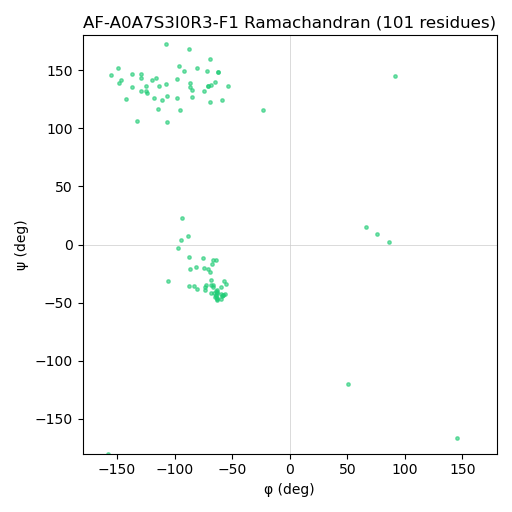5 11.564 1.00 90.69 86 ASP A N 1
ATOM 671 C CA . ASP A 1 86 ? 5.159 -4.882 10.355 1.00 90.69 86 ASP A CA 1
ATOM 672 C C . ASP A 1 86 ? 4.262 -4.827 9.114 1.00 90.69 86 ASP A C 1
ATOM 674 O O . ASP A 1 86 ? 3.207 -5.459 9.027 1.00 90.69 86 ASP A O 1
ATOM 678 N N . TRP A 1 87 ? 4.696 -4.038 8.136 1.00 94.25 87 TRP A N 1
ATOM 679 C CA . TRP A 1 87 ? 3.980 -3.883 6.881 1.00 94.25 87 TRP A CA 1
ATOM 680 C C . TRP A 1 87 ? 4.388 -4.971 5.895 1.00 94.25 87 TRP A C 1
ATOM 682 O O . TRP A 1 87 ? 5.575 -5.226 5.694 1.00 94.25 87 TRP A O 1
ATOM 692 N N . VAL A 1 88 ? 3.401 -5.555 5.225 1.00 93.69 88 VAL A N 1
ATOM 693 C CA . VAL A 1 88 ? 3.606 -6.579 4.201 1.00 93.69 88 VAL A CA 1
ATOM 694 C C . VAL A 1 88 ? 3.549 -5.928 2.827 1.00 93.69 88 VAL A C 1
ATOM 696 O O . VAL A 1 88 ? 2.580 -5.240 2.505 1.00 93.69 88 VAL A O 1
ATOM 699 N N . GLN A 1 89 ? 4.584 -6.132 2.014 1.00 92.50 89 GLN A N 1
ATOM 700 C CA . GLN A 1 89 ? 4.596 -5.679 0.625 1.00 92.50 89 GLN A CA 1
ATOM 701 C C . GLN A 1 89 ? 3.702 -6.582 -0.230 1.00 92.50 89 GLN A C 1
ATOM 703 O O . GLN A 1 89 ? 3.800 -7.806 -0.157 1.00 92.50 89 GLN A O 1
ATOM 708 N N . LEU A 1 90 ? 2.842 -5.981 -1.049 1.00 92.06 90 LEU A N 1
ATOM 709 C CA . LEU A 1 90 ? 2.007 -6.710 -1.998 1.00 92.06 90 LEU A CA 1
ATOM 710 C C . LEU A 1 90 ? 2.787 -7.072 -3.273 1.00 92.06 90 LEU A C 1
ATOM 712 O O . LEU A 1 90 ? 3.717 -6.350 -3.647 1.00 92.06 90 LEU A O 1
ATOM 716 N N . PRO A 1 91 ? 2.408 -8.171 -3.950 1.00 90.44 91 PRO A N 1
ATOM 717 C CA . PRO A 1 91 ? 2.989 -8.536 -5.234 1.00 90.44 91 PRO A CA 1
ATOM 718 C C . PRO A 1 91 ? 2.573 -7.560 -6.340 1.00 90.44 91 PRO A C 1
ATOM 720 O O . PRO A 1 91 ? 1.546 -6.880 -6.243 1.00 90.44 91 PRO A O 1
ATOM 723 N N . ASP A 1 92 ? 3.356 -7.546 -7.417 1.00 88.88 92 ASP A N 1
ATOM 724 C CA . ASP A 1 92 ? 3.050 -6.770 -8.616 1.00 88.88 92 ASP A CA 1
ATOM 725 C C . ASP A 1 92 ? 1.736 -7.250 -9.266 1.00 88.88 92 ASP A C 1
ATOM 727 O O . ASP A 1 92 ? 1.351 -8.424 -9.206 1.00 88.88 92 ASP A O 1
ATOM 731 N N . CYS A 1 93 ? 1.016 -6.321 -9.892 1.00 88.38 93 CYS A N 1
ATOM 732 C CA . CYS A 1 93 ? -0.284 -6.589 -10.484 1.00 88.38 93 CYS A CA 1
ATOM 733 C C . CYS A 1 93 ? -0.136 -7.152 -11.905 1.00 88.38 93 CYS A C 1
ATOM 735 O O . CYS A 1 93 ? 0.598 -6.599 -12.728 1.00 88.38 93 CYS A O 1
ATOM 737 N N . SER A 1 94 ? -0.872 -8.226 -12.214 1.00 89.62 94 SER A N 1
ATOM 738 C CA . SER A 1 94 ? -1.000 -8.758 -13.573 1.00 89.62 94 SER A CA 1
ATOM 739 C C . SER A 1 94 ? -2.273 -8.227 -14.252 1.00 89.62 94 SER A C 1
ATOM 741 O O . SER A 1 94 ? -3.273 -7.940 -13.577 1.00 89.62 94 SER A O 1
ATOM 743 N N . PRO A 1 95 ? -2.309 -8.145 -15.596 1.00 89.75 95 PRO A N 1
ATOM 744 C CA . PRO A 1 95 ? -3.516 -7.750 -16.323 1.00 89.75 95 PRO A CA 1
ATOM 745 C C . PRO A 1 95 ? -4.724 -8.650 -16.024 1.00 89.75 95 PRO A C 1
ATOM 747 O O . PRO A 1 95 ? -5.869 -8.187 -16.041 1.00 89.75 95 PRO A O 1
ATOM 750 N N . LEU A 1 96 ? -4.482 -9.933 -15.731 1.00 90.44 96 LEU A N 1
ATOM 751 C CA . LEU A 1 96 ? -5.516 -10.897 -15.357 1.0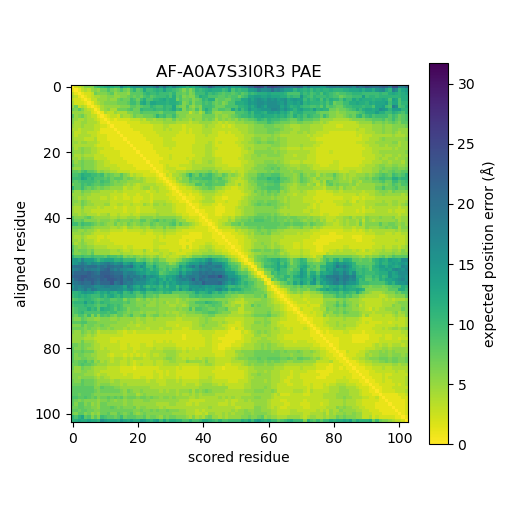0 90.44 96 LEU A CA 1
ATOM 752 C C . LEU A 1 96 ? -6.191 -10.526 -14.032 1.00 90.44 96 LEU A C 1
ATOM 754 O O . LEU A 1 96 ? -7.421 -10.545 -13.972 1.00 90.44 96 LEU A O 1
ATOM 758 N N . HIS A 1 97 ? -5.425 -10.108 -13.015 1.00 90.56 97 HIS A N 1
ATOM 759 C CA . HIS A 1 97 ? -5.985 -9.675 -11.728 1.00 90.56 97 HIS A CA 1
ATOM 760 C C . HIS A 1 97 ? -6.964 -8.508 -11.910 1.00 90.56 97 HIS A C 1
ATOM 762 O O . HIS A 1 97 ? -8.066 -8.526 -11.363 1.00 90.56 97 HIS A O 1
ATOM 768 N N . VAL A 1 98 ? -6.604 -7.522 -12.739 1.00 90.56 98 VAL A N 1
ATOM 769 C CA . VAL A 1 98 ? -7.460 -6.356 -13.013 1.00 90.56 98 VAL A CA 1
ATOM 770 C C . VAL A 1 98 ? -8.733 -6.753 -13.757 1.00 90.56 98 VAL A C 1
ATOM 772 O O . VAL A 1 98 ? -9.810 -6.242 -13.450 1.00 90.56 98 VAL A O 1
ATOM 775 N N . LYS A 1 99 ? -8.630 -7.652 -14.744 1.00 92.56 99 LYS A N 1
ATOM 776 C CA . LYS A 1 99 ? -9.796 -8.132 -15.501 1.00 92.56 99 LYS A CA 1
ATOM 777 C C . LYS A 1 99 ? -10.763 -8.900 -14.605 1.00 92.56 99 LYS A C 1
ATOM 779 O O . LYS A 1 99 ? -11.963 -8.668 -14.694 1.00 92.56 99 LYS A O 1
ATOM 784 N N . GLN A 1 100 ? -10.250 -9.779 -13.748 1.00 93.25 100 GLN A N 1
ATOM 785 C CA . GLN A 1 100 ? -11.075 -10.617 -12.883 1.00 93.25 100 GLN A CA 1
ATOM 786 C C . GLN A 1 100 ? -11.709 -9.823 -11.735 1.00 93.25 100 GLN A C 1
ATOM 788 O O . GLN A 1 100 ? -12.861 -10.064 -11.405 1.00 93.25 100 GLN A O 1
ATOM 793 N N . ALA A 1 101 ? -11.016 -8.819 -11.189 1.00 92.50 101 ALA A N 1
ATOM 794 C CA . ALA A 1 101 ? -11.562 -7.946 -10.146 1.00 92.50 101 ALA A CA 1
ATOM 795 C C . ALA A 1 101 ? -12.723 -7.046 -10.621 1.00 92.50 101 ALA A C 1
ATOM 797 O O . ALA A 1 101 ? -13.382 -6.414 -9.799 1.00 92.50 101 ALA A O 1
ATOM 798 N N . ARG A 1 102 ? -12.945 -6.936 -11.939 1.00 91.81 102 ARG A N 1
ATOM 799 C CA . ARG A 1 102 ? -14.036 -6.150 -12.543 1.00 91.81 102 ARG A CA 1
ATOM 800 C C . ARG A 1 102 ? -15.274 -6.980 -12.899 1.00 91.81 102 ARG A C 1
ATOM 802 O O . ARG A 1 102 ? -16.224 -6.397 -13.420 1.00 91.81 102 ARG A O 1
ATOM 809 N N . GLN A 1 103 ? -15.233 -8.298 -12.703 1.00 86.75 103 GLN A N 1
ATOM 810 C CA . GLN A 1 103 ? -16.378 -9.194 -12.905 1.00 86.75 103 GLN A CA 1
ATOM 811 C C . GLN A 1 103 ? -17.255 -9.223 -11.657 1.00 86.75 103 GLN A C 1
ATOM 813 O O . GLN A 1 103 ? -18.490 -9.273 -11.841 1.00 86.75 103 GLN A O 1
#

pLDDT: mean 87.28, std 8.16, range [60.06, 96.12]